Protein AF-S9W5Z4-F1 (afdb_monomer_lite)

Organism: NCBI:txid28005

Radius of gyration: 21.92 Å; chains: 1; bounding box: 58×45×63 Å

Secondary structure (DSSP, 8-state):
--PPBPPGGG--SPP--S-TTT---S--S-PPBTTHHHHHHHHHHHHTT--HHHHHHHHHHHHHHHHSPTT----PPBSS--HHHHHHHHHHHHTT--BSSTTPPP-S-HHHHHHHHHHHHHHHHHHHHHHHHHHHHHHHHHS-------

Foldseek 3Di:
DPPFAFALVPDPDDQPDPDPQPLDDVDDDDQAAPLVLLVVLLVVCVVVVPDPVVNVVSVVLSVQQLPDQVPRRDGDTGDPDDPVRSSNVNSSVVVVRHHRHPPDDDPDDPVVVVVSNVVSVVVVVVVVVVVVVVVVVVVVVVPDDPPPDD

Sequence (150 aa):
MIGKTPHYSRIKEETDSINAITGRSIYYGMRPWRCDDRFQDWMKSFTYLDSPAVQYSLLSRFWQCARSEEGEEPLEDYHRLGRSEVMFYVERSRSGMMRTGMWETYPYNQNDLRRIAEEDGLKMRVWRHQRELEIQSRKEKLMMPCKTVF

Structure (mmCIF, N/CA/C/O backbone):
data_AF-S9W5Z4-F1
#
_entry.id   AF-S9W5Z4-F1
#
loop_
_atom_site.group_PDB
_atom_site.id
_atom_site.type_symbol
_atom_site.label_atom_id
_atom_site.label_alt_id
_atom_site.label_comp_id
_atom_site.label_asym_id
_atom_site.label_entity_id
_atom_site.label_seq_id
_atom_site.pdbx_PDB_ins_code
_atom_site.Cartn_x
_atom_site.Cartn_y
_atom_site.Cartn_z
_atom_site.occupancy
_atom_site.B_iso_or_equiv
_atom_site.auth_seq_id
_atom_site.auth_comp_id
_atom_site.auth_asym_id
_atom_site.auth_atom_id
_atom_site.pdbx_PDB_model_num
ATOM 1 N N . MET A 1 1 ? 9.309 -21.749 5.187 1.00 30.92 1 MET A N 1
ATOM 2 C CA . MET A 1 1 ? 8.889 -21.282 3.850 1.00 30.92 1 MET A CA 1
ATOM 3 C C . MET A 1 1 ? 7.954 -20.108 4.067 1.00 30.92 1 MET A C 1
ATOM 5 O O . MET A 1 1 ? 6.875 -20.318 4.603 1.00 30.92 1 MET A O 1
ATOM 9 N N . ILE A 1 2 ? 8.390 -18.879 3.785 1.00 43.50 2 ILE A N 1
ATOM 10 C CA . ILE A 1 2 ? 7.492 -17.718 3.844 1.00 43.50 2 ILE A CA 1
ATOM 11 C C . ILE A 1 2 ? 6.599 -17.841 2.608 1.00 43.50 2 ILE A C 1
ATOM 13 O O . ILE A 1 2 ? 7.068 -17.638 1.490 1.00 43.50 2 ILE A O 1
ATOM 17 N N . GLY A 1 3 ? 5.365 -18.313 2.795 1.00 55.59 3 GLY A N 1
ATOM 18 C CA . GLY A 1 3 ? 4.370 -18.328 1.726 1.00 55.59 3 GLY A CA 1
ATOM 19 C C . GLY A 1 3 ? 4.176 -16.900 1.230 1.00 55.59 3 GLY A C 1
ATOM 20 O O . GLY A 1 3 ? 4.063 -15.986 2.044 1.00 55.59 3 GLY A O 1
ATOM 21 N N . LYS A 1 4 ? 4.208 -16.698 -0.089 1.00 76.69 4 LYS A N 1
ATOM 22 C CA . LYS A 1 4 ? 3.964 -15.375 -0.668 1.00 76.69 4 LYS A CA 1
ATOM 23 C C . LYS A 1 4 ? 2.544 -14.943 -0.302 1.00 76.69 4 LYS A C 1
ATOM 25 O O . LYS A 1 4 ? 1.608 -15.729 -0.452 1.00 76.69 4 LYS A O 1
ATOM 30 N N . THR A 1 5 ? 2.387 -13.725 0.209 1.00 84.69 5 THR A N 1
ATOM 31 C CA . THR A 1 5 ? 1.068 -13.208 0.593 1.00 84.69 5 THR A CA 1
ATOM 32 C C . THR A 1 5 ? 0.312 -12.799 -0.672 1.00 84.69 5 THR A C 1
ATOM 34 O O . THR A 1 5 ? 0.880 -12.074 -1.491 1.00 84.69 5 THR A O 1
ATOM 37 N N . PRO A 1 6 ? -0.945 -13.229 -0.872 1.00 88.38 6 PRO A N 1
ATOM 38 C CA . PRO A 1 6 ? -1.697 -12.876 -2.070 1.00 88.38 6 PRO A CA 1
ATOM 39 C C . PRO A 1 6 ? -1.945 -11.368 -2.167 1.00 88.38 6 PRO A C 1
ATOM 41 O O . PRO A 1 6 ? -1.992 -10.666 -1.157 1.00 88.38 6 PRO A O 1
ATOM 44 N N . HIS A 1 7 ? -2.143 -10.886 -3.394 1.00 89.50 7 HIS A N 1
ATOM 45 C CA . HIS A 1 7 ? -2.538 -9.502 -3.654 1.00 89.50 7 HIS A CA 1
ATOM 46 C C . HIS A 1 7 ? -3.870 -9.161 -2.971 1.00 89.50 7 HIS A C 1
ATOM 48 O O . HIS A 1 7 ? -4.777 -10.000 -2.967 1.00 89.50 7 HIS A O 1
ATOM 54 N N . TYR A 1 8 ? -4.021 -7.934 -2.449 1.00 85.44 8 TYR A N 1
ATOM 55 C CA . TYR A 1 8 ? -5.207 -7.551 -1.666 1.00 85.44 8 TYR A CA 1
ATOM 56 C C . TYR A 1 8 ? -6.518 -7.766 -2.437 1.00 85.44 8 TYR A C 1
ATOM 58 O O . TYR A 1 8 ? -7.498 -8.234 -1.863 1.00 85.44 8 TYR A O 1
ATOM 66 N N . SER A 1 9 ? -6.534 -7.519 -3.752 1.00 84.31 9 SER A N 1
ATOM 67 C CA . SER A 1 9 ? -7.747 -7.667 -4.573 1.00 84.31 9 SER A CA 1
ATOM 68 C C . SER A 1 9 ? -8.257 -9.111 -4.673 1.00 84.31 9 SER A C 1
ATOM 70 O O . SER A 1 9 ? -9.430 -9.334 -4.962 1.00 84.31 9 SER A O 1
ATOM 72 N N . ARG A 1 10 ? -7.399 -10.109 -4.413 1.00 86.56 10 ARG A N 1
ATOM 73 C CA . ARG A 1 10 ? -7.761 -11.536 -4.453 1.00 86.56 10 ARG A CA 1
ATOM 74 C C . ARG A 1 10 ? -8.244 -12.076 -3.106 1.00 86.56 10 ARG A C 1
ATOM 76 O O . ARG A 1 10 ? -8.756 -13.196 -3.052 1.00 86.56 10 ARG A O 1
ATOM 83 N N . ILE A 1 11 ? -8.105 -11.315 -2.022 1.00 82.81 11 ILE A N 1
ATOM 84 C CA . ILE A 1 11 ? -8.510 -11.753 -0.685 1.00 82.81 11 ILE A CA 1
ATOM 85 C C . ILE A 1 11 ? -10.013 -11.526 -0.507 1.00 82.81 11 ILE A C 1
ATOM 87 O O . ILE A 1 11 ? -10.502 -10.396 -0.480 1.00 82.81 11 ILE A O 1
ATOM 91 N N . LYS A 1 12 ? -10.753 -12.632 -0.362 1.00 74.19 12 LYS A N 1
ATOM 92 C CA . LYS A 1 12 ? -12.205 -12.634 -0.110 1.00 74.19 12 LYS A CA 1
ATOM 93 C C . LYS A 1 12 ? -12.573 -12.523 1.368 1.00 74.19 12 LYS A C 1
ATOM 95 O O . LYS A 1 12 ? -13.718 -12.228 1.676 1.00 74.19 12 LYS A O 1
ATOM 100 N N . GLU A 1 13 ? -11.619 -12.747 2.265 1.00 67.31 13 GLU A N 1
ATOM 101 C CA . GLU A 1 13 ? -11.846 -12.707 3.710 1.00 67.31 13 GLU A CA 1
ATOM 102 C C . GLU A 1 13 ? -12.359 -11.331 4.155 1.00 67.31 13 GLU A C 1
ATOM 104 O O . GLU A 1 13 ? -12.004 -10.296 3.578 1.00 67.31 13 GLU A O 1
ATOM 109 N N . GLU A 1 14 ? -13.230 -11.315 5.159 1.00 55.91 14 GLU A N 1
ATOM 110 C CA . GLU A 1 14 ? -13.567 -10.094 5.883 1.00 55.91 14 GLU A CA 1
ATOM 111 C C . GLU A 1 14 ? -12.398 -9.742 6.800 1.00 55.91 14 GLU A C 1
ATOM 113 O O . GLU A 1 14 ? -11.782 -10.613 7.414 1.00 55.91 14 GLU A O 1
ATOM 118 N N . THR A 1 15 ? -12.024 -8.466 6.826 1.00 54.47 15 THR A N 1
ATOM 119 C CA . THR A 1 15 ? -10.992 -7.992 7.738 1.00 54.47 15 THR A CA 1
ATOM 120 C C . THR A 1 15 ? -11.508 -8.181 9.157 1.00 54.47 15 THR A C 1
ATOM 122 O O . THR A 1 15 ? -12.598 -7.706 9.472 1.00 54.47 15 THR A O 1
ATOM 125 N N . ASP A 1 16 ? -10.748 -8.890 10.005 1.00 45.97 16 ASP A N 1
ATOM 126 C CA . ASP A 1 16 ? -11.030 -8.951 11.440 1.00 45.97 16 ASP A CA 1
ATOM 127 C C . ASP A 1 16 ? -11.145 -7.508 11.914 1.00 45.97 16 ASP A C 1
ATOM 129 O O . ASP A 1 16 ? -10.178 -6.744 11.888 1.00 45.97 16 ASP A O 1
ATOM 133 N N . SER A 1 17 ? -12.376 -7.109 12.205 1.00 45.66 17 SER A N 1
ATOM 134 C CA . SER A 1 17 ? -12.778 -5.718 12.293 1.00 45.66 17 SER A CA 1
ATOM 135 C C . SER A 1 17 ? -11.914 -4.976 13.311 1.00 45.66 17 SER A C 1
ATOM 137 O O . SER A 1 17 ? -12.149 -5.078 14.518 1.00 45.66 17 SER A O 1
ATOM 139 N N . ILE A 1 18 ? -10.952 -4.177 12.850 1.00 44.12 18 ILE A N 1
ATOM 140 C CA . ILE A 1 18 ? -10.356 -3.134 13.677 1.00 44.12 18 ILE A CA 1
ATOM 141 C C . ILE A 1 18 ? -11.084 -1.837 13.339 1.00 44.12 18 ILE A C 1
ATOM 143 O O . ILE A 1 18 ? -10.695 -1.052 12.487 1.00 44.12 18 ILE A O 1
ATOM 147 N N . ASN A 1 19 ? -12.157 -1.653 14.108 1.00 40.03 19 ASN A N 1
ATOM 148 C CA . ASN A 1 19 ? -12.898 -0.421 14.339 1.00 40.03 19 ASN A CA 1
ATOM 149 C C . ASN A 1 19 ? -13.767 0.094 13.176 1.00 40.03 19 ASN A C 1
ATOM 151 O O . ASN A 1 19 ? -13.357 0.931 12.375 1.00 40.03 19 ASN A O 1
ATOM 155 N N . ALA A 1 20 ? -15.050 -0.278 13.213 1.00 39.09 20 ALA A N 1
ATOM 156 C CA . ALA A 1 20 ? -16.121 0.270 12.373 1.00 39.09 20 ALA A CA 1
ATOM 157 C C . ALA A 1 20 ? -16.352 1.794 12.527 1.00 39.09 20 ALA A C 1
ATOM 159 O O . ALA A 1 20 ? -17.300 2.331 11.965 1.00 39.09 20 ALA A O 1
ATOM 160 N N . ILE A 1 21 ? -15.542 2.490 13.333 1.00 39.00 21 ILE A N 1
ATOM 161 C CA . ILE A 1 21 ? -15.871 3.815 13.861 1.00 39.00 21 ILE A CA 1
ATOM 162 C C . ILE A 1 21 ? -14.726 4.835 13.731 1.00 39.00 21 ILE A C 1
ATOM 164 O O . ILE A 1 21 ? -14.861 5.971 14.169 1.00 39.00 21 ILE A O 1
ATOM 168 N N . THR A 1 22 ? -13.595 4.486 13.112 1.00 42.69 22 THR A N 1
ATOM 169 C CA . THR A 1 22 ? -12.617 5.510 12.694 1.00 42.69 22 THR A CA 1
ATOM 170 C C . THR A 1 22 ? -12.203 5.419 11.239 1.00 42.69 22 THR A C 1
ATOM 172 O O . THR A 1 22 ? -11.744 6.433 10.721 1.00 42.69 22 THR A O 1
ATOM 175 N N . GLY A 1 23 ? -12.277 4.252 10.582 1.00 40.94 23 GLY A N 1
ATOM 176 C CA . GLY A 1 23 ? -11.720 4.078 9.233 1.00 40.94 23 GLY A CA 1
ATOM 177 C C . GLY A 1 23 ? -10.286 4.619 9.112 1.00 40.94 23 GLY A C 1
ATOM 178 O O . GLY A 1 23 ? -9.859 5.054 8.046 1.00 40.94 23 GLY A O 1
ATOM 179 N N . ARG A 1 24 ? -9.534 4.698 10.213 1.00 39.44 24 ARG A N 1
ATOM 180 C CA . ARG A 1 24 ? -8.199 5.292 10.282 1.00 39.44 24 ARG A CA 1
ATOM 181 C C . ARG A 1 24 ? -7.256 4.203 10.749 1.00 39.44 24 ARG A C 1
ATOM 183 O O . ARG A 1 24 ? -7.160 3.937 11.944 1.00 39.44 24 ARG A O 1
ATOM 190 N N . SER A 1 25 ? -6.491 3.646 9.812 1.00 34.00 25 SER A N 1
ATOM 191 C CA . SER A 1 25 ? -5.112 3.333 10.151 1.00 34.00 25 SER A CA 1
ATOM 192 C C . SER A 1 25 ? -4.479 4.612 10.684 1.00 34.00 25 SER A C 1
ATOM 194 O O . SER A 1 25 ? -4.771 5.725 10.246 1.00 34.00 25 SER A O 1
ATOM 196 N N . ILE A 1 26 ? -3.603 4.444 11.654 1.00 38.03 26 ILE A N 1
ATOM 197 C CA . ILE A 1 26 ? -2.912 5.501 12.391 1.00 38.03 26 ILE A CA 1
ATOM 198 C C . ILE A 1 26 ? -1.889 6.226 11.467 1.00 38.03 26 ILE A C 1
ATOM 200 O O . ILE A 1 26 ? -1.066 7.020 11.907 1.00 38.03 26 ILE A O 1
ATOM 204 N N . TYR A 1 27 ? -1.967 6.001 10.149 1.00 39.75 27 TYR A N 1
ATOM 205 C CA . TYR A 1 27 ? -1.185 6.658 9.114 1.00 39.75 27 TYR A CA 1
ATOM 206 C C . TYR A 1 27 ? -1.924 7.906 8.614 1.00 39.75 27 TYR A C 1
ATOM 208 O O . TYR A 1 27 ? -2.714 7.875 7.678 1.00 39.75 27 TYR A O 1
ATOM 216 N N . TYR A 1 28 ? -1.689 9.001 9.336 1.00 38.84 28 TYR A N 1
ATOM 217 C CA . TYR A 1 28 ? -1.638 10.389 8.869 1.00 38.84 28 TYR A CA 1
ATOM 218 C C . TYR A 1 28 ? -2.139 10.678 7.437 1.00 38.84 28 TYR A C 1
ATOM 220 O O . TYR A 1 28 ? -1.436 10.423 6.468 1.00 38.84 28 TYR A O 1
ATOM 228 N N . GLY A 1 29 ? -3.293 11.347 7.329 1.00 47.00 29 GLY A N 1
ATOM 229 C CA . GLY A 1 29 ? -3.574 12.420 6.356 1.00 47.00 29 GLY A CA 1
ATOM 230 C C . GLY A 1 29 ? -3.588 12.130 4.845 1.00 47.00 29 GLY A C 1
ATOM 231 O O . GLY A 1 29 ? -4.080 12.977 4.104 1.00 47.00 29 GLY A O 1
ATOM 232 N N . MET A 1 30 ? -3.092 10.989 4.364 1.00 54.69 30 MET A N 1
ATOM 233 C CA . MET A 1 30 ? -2.998 10.674 2.935 1.00 54.69 30 MET A CA 1
ATOM 234 C C . MET A 1 30 ? -3.777 9.398 2.609 1.00 54.69 30 MET A C 1
ATOM 236 O O . MET A 1 30 ? -3.516 8.325 3.149 1.00 54.69 30 MET A O 1
ATOM 240 N N . ARG A 1 31 ? -4.754 9.526 1.704 1.00 66.69 31 ARG A N 1
ATOM 241 C CA . ARG A 1 31 ? -5.509 8.406 1.128 1.00 66.69 31 ARG A CA 1
ATOM 242 C C . ARG A 1 31 ? -4.522 7.504 0.363 1.00 66.69 31 ARG A C 1
ATOM 244 O O . ARG A 1 31 ? -3.811 8.038 -0.491 1.00 66.69 31 ARG A O 1
ATOM 251 N N . PRO A 1 32 ? -4.442 6.186 0.622 1.00 76.75 32 PRO A N 1
ATOM 252 C CA . PRO A 1 32 ? -3.512 5.330 -0.107 1.00 76.75 32 PRO A CA 1
ATOM 253 C C . PRO A 1 32 ? -3.875 5.317 -1.593 1.00 76.75 32 PRO A C 1
ATOM 255 O O . PRO A 1 32 ? -5.053 5.285 -1.953 1.00 76.75 32 PRO A O 1
ATOM 258 N N . TRP A 1 33 ? -2.873 5.394 -2.454 1.00 86.06 33 TRP A N 1
ATOM 259 C CA . TRP A 1 33 ? -3.024 5.198 -3.891 1.00 86.06 33 TRP A CA 1
ATOM 260 C C . TRP A 1 33 ? -3.057 3.702 -4.222 1.00 86.06 33 TRP A C 1
ATOM 262 O O . TRP A 1 33 ? -2.454 2.894 -3.516 1.00 86.06 33 TRP A O 1
ATOM 272 N N . ARG A 1 34 ? -3.771 3.322 -5.288 1.00 87.44 34 ARG A N 1
ATOM 273 C CA . ARG A 1 34 ? -3.963 1.923 -5.725 1.00 87.44 34 ARG A CA 1
ATOM 274 C C . ARG A 1 34 ? -2.674 1.104 -5.885 1.00 87.44 34 ARG A C 1
ATOM 276 O O . ARG A 1 34 ? -2.743 -0.109 -5.753 1.00 87.44 34 ARG A O 1
ATOM 283 N N . CYS A 1 35 ? -1.538 1.768 -6.121 1.00 91.44 35 CYS A N 1
ATOM 284 C CA . CYS A 1 35 ? -0.215 1.155 -6.285 1.00 91.44 35 CYS A CA 1
ATOM 285 C C . CYS A 1 35 ? 0.737 1.378 -5.094 1.00 91.44 35 CYS A C 1
ATOM 287 O O . CYS A 1 35 ? 1.920 1.026 -5.175 1.00 91.44 35 CYS A O 1
ATOM 289 N N . ASP A 1 36 ? 0.262 1.976 -3.993 1.00 90.19 36 ASP A N 1
ATOM 290 C CA . ASP A 1 36 ? 1.083 2.189 -2.794 1.00 90.19 36 ASP A CA 1
ATOM 291 C C . ASP A 1 36 ? 1.523 0.860 -2.171 1.00 90.19 36 ASP A C 1
ATOM 293 O O . ASP A 1 36 ? 2.591 0.790 -1.573 1.00 90.19 36 ASP A O 1
ATOM 297 N N . ASP A 1 37 ? 0.740 -0.205 -2.316 1.00 90.12 37 ASP A N 1
ATOM 298 C CA . ASP A 1 37 ? 1.103 -1.557 -1.885 1.00 90.12 37 ASP A CA 1
ATOM 299 C C . ASP A 1 37 ? 2.364 -2.061 -2.606 1.00 90.12 37 ASP A C 1
ATOM 301 O O . ASP A 1 37 ? 3.273 -2.602 -1.976 1.00 90.12 37 ASP A O 1
ATOM 305 N N . ARG A 1 38 ? 2.476 -1.817 -3.918 1.00 93.00 38 ARG A N 1
ATOM 306 C CA . ARG A 1 38 ? 3.653 -2.182 -4.720 1.00 93.00 38 ARG A CA 1
ATOM 307 C C . ARG A 1 38 ? 4.872 -1.360 -4.331 1.00 93.00 38 ARG A C 1
ATOM 309 O O . ARG A 1 38 ? 5.971 -1.906 -4.239 1.00 93.00 38 ARG A O 1
ATOM 316 N N . PHE A 1 39 ? 4.669 -0.076 -4.047 1.00 92.44 39 PHE A N 1
ATOM 317 C CA . PHE A 1 39 ? 5.717 0.780 -3.503 1.00 92.44 39 PHE A CA 1
ATOM 318 C C . PHE A 1 39 ? 6.208 0.274 -2.139 1.00 92.44 39 PHE A C 1
ATOM 320 O O . PHE A 1 39 ? 7.414 0.151 -1.933 1.00 92.44 39 PHE A O 1
ATOM 327 N N . GLN A 1 40 ? 5.294 -0.071 -1.227 1.00 91.62 40 GLN A N 1
ATOM 328 C CA . GLN A 1 40 ? 5.642 -0.586 0.100 1.00 91.62 40 GLN A CA 1
ATOM 329 C C . GLN A 1 40 ? 6.358 -1.941 0.031 1.00 91.62 40 GLN A C 1
ATOM 331 O O . GLN A 1 40 ? 7.335 -2.148 0.752 1.00 91.62 40 GLN A O 1
ATOM 336 N N . ASP A 1 41 ? 5.931 -2.849 -0.851 1.00 92.69 41 ASP A N 1
ATOM 337 C CA . ASP A 1 41 ? 6.587 -4.150 -1.038 1.00 92.69 41 ASP A CA 1
ATOM 338 C C . ASP A 1 41 ? 8.032 -3.983 -1.545 1.00 92.69 41 ASP A C 1
ATOM 340 O O . ASP A 1 41 ? 8.959 -4.615 -1.029 1.00 92.69 41 ASP A O 1
ATOM 344 N N . TRP A 1 42 ? 8.252 -3.053 -2.484 1.00 94.81 42 TRP A N 1
ATOM 345 C CA . TRP A 1 42 ? 9.592 -2.684 -2.947 1.00 94.81 42 TRP A CA 1
ATOM 346 C C . TRP A 1 42 ? 10.437 -2.022 -1.845 1.00 94.81 42 TRP A C 1
ATOM 348 O O . TRP A 1 42 ? 11.563 -2.454 -1.597 1.00 94.81 42 TRP A O 1
ATOM 358 N N . MET A 1 43 ? 9.896 -1.029 -1.132 1.00 93.50 43 MET A N 1
ATOM 359 C CA . MET A 1 43 ? 10.591 -0.322 -0.045 1.00 93.50 43 MET A CA 1
ATOM 360 C C . MET A 1 43 ? 11.013 -1.258 1.088 1.00 93.50 43 MET A C 1
ATOM 362 O O . MET A 1 43 ? 12.112 -1.137 1.641 1.00 93.50 43 MET A O 1
ATOM 366 N N . LYS A 1 44 ? 10.165 -2.231 1.426 1.00 91.88 44 LYS A N 1
ATOM 367 C CA . LYS A 1 44 ? 10.524 -3.280 2.376 1.00 91.88 44 LYS A CA 1
ATOM 368 C C . LYS A 1 44 ? 11.645 -4.145 1.851 1.00 91.88 44 LYS A C 1
ATOM 370 O O . LYS A 1 44 ? 12.614 -4.348 2.569 1.00 91.88 44 LYS A O 1
ATOM 375 N N . SER A 1 45 ? 11.543 -4.625 0.618 1.00 91.75 45 SER A N 1
ATOM 376 C CA . SER A 1 45 ? 12.601 -5.430 0.011 1.00 91.75 45 SER A CA 1
ATOM 377 C C . SER A 1 45 ? 13.953 -4.704 0.011 1.00 91.75 45 SER A C 1
ATOM 379 O O . SER A 1 45 ? 14.976 -5.298 0.355 1.00 91.75 45 SER A O 1
ATOM 381 N N . PHE A 1 46 ? 13.943 -3.392 -0.246 1.00 90.81 46 PHE A N 1
ATOM 382 C CA . PHE A 1 46 ? 15.118 -2.531 -0.121 1.00 90.81 46 PHE A CA 1
ATOM 383 C C . PHE A 1 46 ? 15.646 -2.464 1.324 1.00 90.81 46 PHE A C 1
ATOM 385 O O . PHE A 1 46 ? 16.835 -2.659 1.557 1.00 90.81 46 PHE A O 1
ATOM 392 N N . THR A 1 47 ? 14.764 -2.264 2.308 1.00 92.12 47 THR A N 1
ATOM 393 C CA . THR A 1 47 ? 15.125 -2.191 3.739 1.00 92.12 47 THR A CA 1
ATOM 394 C C . THR A 1 47 ? 15.665 -3.522 4.276 1.00 92.12 47 THR A C 1
ATOM 396 O O . THR A 1 47 ? 16.568 -3.537 5.108 1.00 92.12 47 THR A O 1
ATOM 399 N N . TYR A 1 48 ? 15.143 -4.648 3.785 1.00 91.56 48 TYR A N 1
ATOM 400 C CA . TYR A 1 48 ? 15.607 -5.997 4.123 1.00 91.56 48 TYR A CA 1
ATOM 401 C C . TYR A 1 48 ? 16.834 -6.444 3.315 1.00 91.56 48 TYR A C 1
ATOM 403 O O . TYR A 1 48 ? 17.279 -7.577 3.495 1.00 91.56 48 TYR A O 1
ATOM 411 N N . LEU A 1 49 ? 17.392 -5.572 2.464 1.00 92.69 49 LEU A N 1
ATOM 412 C CA . LEU A 1 49 ? 18.581 -5.838 1.650 1.00 92.69 49 LEU A CA 1
ATOM 413 C C . LEU A 1 49 ? 18.448 -7.106 0.795 1.00 92.69 49 LEU A C 1
ATOM 415 O O . LEU A 1 49 ? 19.387 -7.892 0.661 1.00 92.69 49 LEU A O 1
ATOM 419 N N . ASP A 1 50 ? 17.269 -7.310 0.205 1.00 92.25 50 ASP A N 1
ATOM 420 C CA . ASP A 1 50 ? 17.065 -8.397 -0.746 1.00 92.25 50 ASP A CA 1
ATOM 421 C C . ASP A 1 50 ? 18.005 -8.287 -1.944 1.00 92.25 50 ASP A C 1
ATOM 423 O O . ASP A 1 50 ? 18.500 -7.209 -2.283 1.00 92.25 50 ASP A O 1
ATOM 427 N N . SER A 1 51 ? 18.214 -9.417 -2.626 1.00 94.75 51 SER A N 1
ATOM 428 C CA . SER A 1 51 ? 19.082 -9.466 -3.802 1.00 94.75 51 SER A CA 1
ATOM 429 C C . SER A 1 51 ? 18.691 -8.409 -4.852 1.00 94.75 51 SER A C 1
ATOM 431 O O . SER A 1 51 ? 17.496 -8.157 -5.048 1.00 94.75 51 SER A O 1
ATOM 433 N N . PRO A 1 52 ? 19.659 -7.847 -5.601 1.00 93.81 52 PRO A N 1
ATOM 434 C CA . PRO A 1 52 ? 19.373 -6.850 -6.631 1.00 93.81 52 PRO A CA 1
ATOM 435 C C . PRO A 1 52 ? 18.311 -7.310 -7.636 1.00 93.81 52 PRO A C 1
ATOM 437 O O . PRO A 1 52 ? 17.444 -6.530 -8.013 1.00 93.81 52 PRO A O 1
ATOM 440 N N . ALA A 1 53 ? 18.319 -8.591 -8.017 1.00 95.06 53 ALA A N 1
ATOM 441 C CA . ALA A 1 53 ? 17.327 -9.163 -8.929 1.00 95.06 53 ALA A CA 1
ATOM 442 C C . ALA A 1 53 ? 15.885 -9.032 -8.400 1.00 95.06 53 ALA A C 1
ATOM 444 O O . ALA A 1 53 ? 14.976 -8.679 -9.152 1.00 95.06 53 ALA A O 1
ATOM 445 N N . VAL A 1 54 ? 15.679 -9.266 -7.100 1.00 93.44 54 VAL A N 1
ATOM 446 C CA . VAL A 1 54 ? 14.372 -9.100 -6.446 1.00 93.44 54 VAL A CA 1
ATOM 447 C C . VAL A 1 54 ? 13.982 -7.625 -6.402 1.00 93.44 54 VAL A C 1
ATOM 449 O O . VAL A 1 54 ? 12.861 -7.288 -6.778 1.00 93.44 54 VAL A O 1
ATOM 452 N N . GLN A 1 55 ? 14.908 -6.738 -6.030 1.00 92.94 55 GLN A N 1
ATOM 453 C CA . GLN A 1 55 ? 14.636 -5.299 -5.990 1.00 92.94 55 GLN A CA 1
ATOM 454 C C . GLN A 1 55 ? 14.225 -4.755 -7.366 1.00 92.94 55 GLN A C 1
ATOM 456 O O . GLN A 1 55 ? 13.221 -4.051 -7.461 1.00 92.94 55 GLN A O 1
ATOM 461 N N . TYR A 1 56 ? 14.939 -5.128 -8.435 1.00 94.81 56 TYR A N 1
ATOM 462 C CA . TYR A 1 56 ? 14.590 -4.745 -9.807 1.00 94.81 56 TYR A CA 1
ATOM 463 C C . TYR A 1 56 ? 13.229 -5.298 -10.235 1.00 94.81 56 TYR A C 1
ATOM 465 O O . TYR A 1 56 ? 12.448 -4.575 -10.851 1.00 94.81 56 TYR A O 1
ATOM 473 N N . SER A 1 57 ? 12.918 -6.550 -9.884 1.00 95.19 57 SER A N 1
ATOM 474 C CA . SER A 1 57 ? 11.616 -7.152 -10.191 1.00 95.19 57 SER A CA 1
ATOM 475 C C . SER A 1 57 ? 10.456 -6.465 -9.466 1.00 95.19 57 SER A C 1
ATOM 477 O O . SER A 1 57 ? 9.355 -6.405 -10.009 1.00 95.19 57 SER A O 1
ATOM 479 N N . LEU A 1 58 ? 10.655 -5.991 -8.237 1.00 95.44 58 LEU A N 1
ATOM 480 C CA . LEU A 1 58 ? 9.611 -5.290 -7.486 1.00 95.44 58 LEU A CA 1
ATOM 481 C C . LEU A 1 58 ? 9.458 -3.845 -7.959 1.00 95.44 58 LEU A C 1
ATOM 483 O O . LEU A 1 58 ? 8.336 -3.367 -8.117 1.00 95.44 58 LEU A O 1
ATOM 487 N N . LEU A 1 59 ? 10.572 -3.179 -8.266 1.00 95.12 59 LEU A N 1
ATOM 488 C CA . LEU A 1 59 ? 10.558 -1.838 -8.838 1.00 95.12 59 LEU A CA 1
ATOM 489 C C . LEU A 1 59 ? 9.868 -1.818 -10.207 1.00 95.12 59 LEU A C 1
ATOM 491 O O . LEU A 1 59 ? 9.073 -0.920 -10.475 1.00 95.12 59 LEU A O 1
ATOM 495 N N . SER A 1 60 ? 10.121 -2.816 -11.062 1.00 95.75 60 SER A N 1
ATOM 496 C CA . SER A 1 60 ? 9.459 -2.915 -12.366 1.00 95.75 60 SER A CA 1
ATOM 497 C C . SER A 1 60 ? 7.949 -3.112 -12.226 1.00 95.75 60 SER A C 1
ATOM 499 O O . SER A 1 60 ? 7.192 -2.438 -12.920 1.00 95.75 60 SER A O 1
ATOM 501 N N . ARG A 1 61 ? 7.496 -3.945 -11.281 1.00 94.44 61 ARG A N 1
ATOM 502 C CA . ARG A 1 61 ? 6.068 -4.114 -10.963 1.00 94.44 61 ARG A CA 1
ATOM 503 C C . ARG A 1 61 ? 5.428 -2.838 -10.441 1.00 94.44 61 ARG A C 1
ATOM 505 O O . ARG A 1 61 ? 4.337 -2.484 -10.876 1.00 94.44 61 ARG A O 1
ATOM 512 N N . PHE A 1 62 ? 6.099 -2.123 -9.541 1.00 94.75 62 PHE A N 1
ATOM 513 C CA . PHE A 1 62 ? 5.626 -0.815 -9.092 1.00 94.75 62 PHE A CA 1
ATOM 514 C C . PHE A 1 62 ? 5.462 0.145 -10.279 1.00 94.75 62 PHE A C 1
ATOM 516 O O . PHE A 1 62 ? 4.430 0.797 -10.423 1.00 94.75 62 PHE A O 1
ATOM 523 N N . TRP A 1 63 ? 6.444 0.172 -11.178 1.00 94.25 63 TRP A N 1
ATOM 524 C CA . TRP A 1 63 ? 6.437 1.032 -12.359 1.00 94.25 63 TRP A CA 1
ATOM 525 C C . TRP A 1 63 ? 5.359 0.656 -13.389 1.00 94.25 63 TRP A C 1
ATOM 527 O O . TRP A 1 63 ? 4.801 1.544 -14.037 1.00 94.25 63 TRP A O 1
ATOM 537 N N .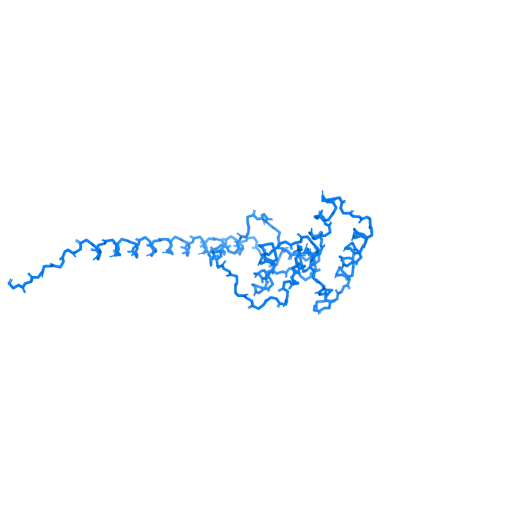 GLN A 1 64 ? 5.057 -0.640 -13.522 1.00 94.62 64 GLN A N 1
ATOM 538 C CA . GLN A 1 64 ? 3.933 -1.157 -14.308 1.00 94.62 64 GLN A CA 1
ATOM 539 C C . GLN A 1 64 ? 2.600 -0.738 -13.689 1.00 94.62 64 GLN A C 1
ATOM 541 O O . GLN A 1 64 ? 1.769 -0.165 -14.385 1.00 94.62 64 GLN A O 1
ATOM 546 N N . CYS A 1 65 ? 2.429 -0.920 -12.375 1.00 93.50 65 CYS A N 1
ATOM 547 C CA . CYS A 1 65 ? 1.228 -0.477 -11.669 1.00 93.50 65 CYS A CA 1
ATOM 548 C C . CYS A 1 65 ? 0.999 1.025 -11.871 1.00 93.50 65 CYS A C 1
ATOM 550 O O . CYS A 1 65 ? -0.083 1.442 -12.274 1.00 93.50 65 CYS A O 1
ATOM 552 N N . ALA A 1 66 ? 2.047 1.836 -11.719 1.00 91.38 66 ALA A N 1
ATOM 553 C CA . ALA A 1 66 ? 1.968 3.282 -11.886 1.00 91.38 66 ALA A CA 1
ATOM 554 C C . ALA A 1 66 ? 1.448 3.748 -13.257 1.00 91.38 66 ALA A C 1
ATOM 556 O O . ALA A 1 66 ? 0.909 4.849 -13.356 1.00 91.38 66 ALA A O 1
ATOM 557 N N . ARG A 1 67 ? 1.631 2.931 -14.303 1.00 91.94 67 ARG A N 1
ATOM 558 C CA . ARG A 1 67 ? 1.191 3.206 -15.681 1.00 91.94 67 ARG A CA 1
ATOM 559 C C . ARG A 1 67 ? -0.059 2.453 -16.110 1.00 91.94 67 ARG A C 1
ATOM 561 O O . ARG A 1 67 ? -0.607 2.799 -17.147 1.00 91.94 67 ARG A O 1
ATOM 568 N N . SER A 1 68 ? -0.461 1.432 -15.363 1.00 90.38 68 SER A N 1
ATOM 569 C CA . SER A 1 68 ? -1.682 0.674 -15.644 1.00 90.38 68 SER A CA 1
ATOM 570 C C . SER A 1 68 ? -2.917 1.560 -15.523 1.00 90.38 68 SER A C 1
ATOM 572 O O . SER A 1 68 ? -2.893 2.548 -14.785 1.00 90.38 68 SER A O 1
ATOM 574 N N . GLU A 1 69 ? -3.996 1.208 -16.209 1.00 88.81 69 GLU A N 1
ATOM 575 C CA . GLU A 1 69 ? -5.312 1.766 -15.908 1.00 88.81 69 GLU A CA 1
ATOM 576 C C . GLU A 1 69 ? -5.885 1.129 -14.630 1.00 88.81 69 GLU A C 1
ATOM 578 O O . GLU A 1 69 ? -5.339 0.161 -14.092 1.00 88.81 69 GLU A O 1
ATOM 583 N N . GLU A 1 70 ? -6.957 1.713 -14.093 1.00 85.81 70 GLU A N 1
ATOM 584 C CA . GLU A 1 70 ? -7.665 1.127 -12.953 1.00 85.81 70 GLU A CA 1
ATOM 585 C C . GLU A 1 70 ? -8.227 -0.249 -13.340 1.00 85.81 70 GLU A C 1
ATOM 587 O O . GLU A 1 70 ? -8.948 -0.375 -14.328 1.00 85.81 70 GLU A O 1
ATOM 592 N N . GLY A 1 71 ? -7.895 -1.282 -12.564 1.00 85.06 71 GLY A N 1
ATOM 593 C CA . GLY A 1 71 ? -8.297 -2.665 -12.835 1.00 85.06 71 GLY A CA 1
ATOM 594 C C . GLY A 1 71 ? -7.305 -3.464 -13.685 1.00 85.06 71 GLY A C 1
ATOM 595 O O . GLY A 1 71 ? -7.453 -4.683 -13.793 1.00 85.06 71 GLY A O 1
ATOM 596 N N . GLU A 1 72 ? -6.276 -2.819 -14.241 1.00 89.94 72 GLU A N 1
ATOM 597 C CA . GLU A 1 72 ? -5.181 -3.472 -14.972 1.00 89.94 72 GLU A CA 1
ATOM 598 C C . GLU A 1 72 ? -3.894 -3.573 -14.136 1.00 89.94 72 GLU A C 1
ATOM 600 O O . GLU A 1 72 ? -2.791 -3.736 -14.668 1.00 89.94 72 GLU A O 1
ATOM 605 N N . GLU A 1 73 ? -4.000 -3.454 -12.810 1.00 90.38 73 GLU A N 1
ATOM 606 C CA . GLU A 1 73 ? -2.833 -3.522 -11.940 1.00 90.38 73 GLU A CA 1
ATOM 607 C C . GLU A 1 73 ? -2.157 -4.901 -12.007 1.00 90.38 73 GLU A C 1
ATOM 609 O O . GLU A 1 73 ? -2.835 -5.931 -12.077 1.00 90.38 73 GLU A O 1
ATOM 614 N N . PRO A 1 74 ? -0.816 -4.965 -11.894 1.00 91.19 74 PRO A N 1
ATOM 615 C CA . PRO A 1 74 ? -0.130 -6.229 -11.668 1.00 91.19 74 PRO A CA 1
ATOM 616 C C . PRO A 1 74 ? -0.716 -6.890 -10.419 1.00 91.19 74 PRO A C 1
ATOM 618 O O . PRO A 1 74 ? -0.802 -6.260 -9.363 1.00 91.19 74 PRO A O 1
ATOM 621 N N . LEU A 1 75 ? -1.134 -8.153 -10.530 1.00 90.75 75 LEU A N 1
ATOM 622 C CA . LEU A 1 75 ? -1.834 -8.883 -9.467 1.00 90.75 75 LEU A CA 1
ATOM 623 C C . LEU A 1 75 ? -0.950 -9.911 -8.762 1.00 90.75 75 LEU A C 1
ATOM 625 O O . LEU A 1 75 ? -1.470 -10.708 -7.985 1.00 90.75 75 LEU A O 1
ATOM 629 N N . GLU A 1 76 ? 0.363 -9.935 -8.989 1.00 93.00 76 GLU A N 1
ATOM 630 C CA . GLU A 1 76 ? 1.241 -10.942 -8.385 1.00 93.00 76 GLU A CA 1
ATOM 631 C C . GLU A 1 76 ? 1.289 -10.852 -6.858 1.00 93.00 76 GLU A C 1
ATOM 633 O O . GLU A 1 76 ? 1.098 -9.787 -6.267 1.00 93.00 76 GLU A O 1
ATOM 6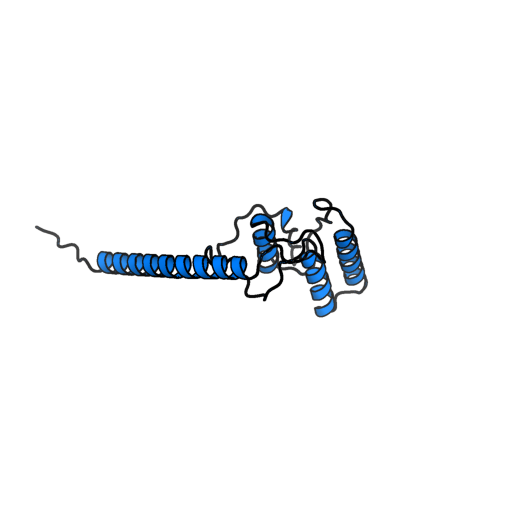38 N N . ASP A 1 77 ? 1.559 -11.986 -6.215 1.00 92.75 77 ASP A N 1
ATOM 639 C CA . ASP A 1 77 ? 1.727 -12.057 -4.763 1.00 92.75 77 ASP A CA 1
ATOM 640 C C . ASP A 1 77 ? 2.885 -11.166 -4.289 1.00 92.75 77 ASP A C 1
ATOM 642 O O . ASP A 1 77 ? 3.887 -10.977 -4.993 1.00 92.75 77 ASP A O 1
ATOM 646 N N . TYR A 1 78 ? 2.757 -10.661 -3.066 1.00 92.44 78 TYR A N 1
ATOM 647 C CA . TYR A 1 78 ? 3.769 -9.837 -2.426 1.00 92.44 78 TYR A CA 1
ATOM 648 C C . TYR A 1 78 ? 4.985 -10.648 -2.004 1.00 92.44 78 TYR A C 1
ATOM 650 O O . TYR A 1 78 ? 4.886 -11.815 -1.603 1.00 92.44 78 TYR A O 1
ATOM 658 N N . HIS A 1 79 ? 6.145 -10.000 -2.069 1.00 92.19 79 HIS A N 1
ATOM 659 C CA . HIS A 1 79 ? 7.397 -10.594 -1.630 1.00 92.19 79 HIS A CA 1
ATOM 660 C C . HIS A 1 79 ? 7.608 -10.454 -0.118 1.00 92.19 79 HIS A C 1
ATOM 662 O O . HIS A 1 79 ? 8.032 -11.412 0.531 1.00 92.19 79 HIS A O 1
ATOM 668 N N . ARG A 1 80 ? 7.315 -9.272 0.441 1.00 89.06 80 ARG A N 1
ATOM 669 C CA . ARG A 1 80 ? 7.614 -8.892 1.830 1.00 89.06 80 ARG A CA 1
ATOM 670 C C . ARG A 1 80 ? 6.411 -8.365 2.607 1.00 89.06 80 ARG A C 1
ATOM 672 O O . ARG A 1 80 ? 6.496 -8.334 3.836 1.00 89.06 80 ARG A O 1
ATOM 679 N N . LEU A 1 81 ? 5.318 -7.962 1.955 1.00 88.69 81 LEU A N 1
ATOM 680 C CA . LEU A 1 81 ? 4.109 -7.568 2.685 1.00 88.69 81 LEU A CA 1
ATOM 681 C C . LEU A 1 81 ? 3.483 -8.763 3.410 1.00 88.69 81 LEU A C 1
ATOM 683 O O . LEU A 1 81 ? 3.163 -9.797 2.815 1.00 88.69 81 LEU A O 1
ATOM 687 N N . GLY A 1 82 ? 3.316 -8.606 4.721 1.00 83.56 82 GLY A N 1
ATOM 688 C CA . GLY A 1 82 ? 2.670 -9.589 5.580 1.00 83.56 82 GLY A CA 1
ATOM 689 C C . GLY A 1 82 ? 1.148 -9.460 5.556 1.00 83.56 82 GLY A C 1
ATOM 690 O O . GLY A 1 82 ? 0.597 -8.442 5.144 1.00 83.56 82 GLY A O 1
ATOM 691 N N . ARG A 1 83 ? 0.450 -10.483 6.063 1.00 80.75 83 ARG A N 1
ATOM 692 C CA . ARG A 1 83 ? -1.022 -10.530 6.091 1.00 80.75 83 ARG A CA 1
ATOM 693 C C . ARG A 1 83 ? -1.652 -9.278 6.707 1.00 80.75 83 ARG A C 1
ATOM 695 O O . ARG A 1 83 ? -2.538 -8.707 6.092 1.00 80.75 83 ARG A O 1
ATOM 702 N N . SER A 1 84 ? -1.185 -8.816 7.868 1.00 75.81 84 SER A N 1
ATOM 703 C CA . SER A 1 84 ? -1.728 -7.617 8.533 1.00 75.81 84 SER A CA 1
ATOM 704 C C . SER A 1 84 ? -1.666 -6.358 7.660 1.00 75.81 84 SER A C 1
ATOM 706 O O . SER A 1 84 ? -2.578 -5.538 7.685 1.00 75.81 84 SER A O 1
ATOM 708 N N . GLU A 1 85 ? -0.614 -6.222 6.861 1.00 81.31 85 GLU A N 1
ATOM 709 C CA . GLU A 1 85 ? -0.390 -5.076 5.979 1.00 81.31 85 GLU A CA 1
ATOM 710 C C . GLU A 1 85 ? -1.218 -5.182 4.709 1.00 81.31 85 GLU A C 1
ATOM 712 O O . GLU A 1 85 ? -1.771 -4.197 4.238 1.00 81.31 85 GLU A O 1
ATOM 717 N N . VAL A 1 86 ? -1.365 -6.392 4.175 1.00 84.56 86 VAL A N 1
ATOM 718 C CA . VAL A 1 86 ? -2.251 -6.622 3.037 1.00 84.56 86 VAL A CA 1
ATOM 719 C C . VAL A 1 86 ? -3.704 -6.360 3.426 1.00 84.56 86 VAL A C 1
ATOM 721 O O . VAL A 1 86 ? -4.432 -5.732 2.661 1.00 84.56 86 VAL A O 1
ATOM 724 N N . MET A 1 87 ? -4.119 -6.750 4.635 1.00 80.62 87 MET A N 1
ATOM 725 C CA . MET A 1 87 ? -5.472 -6.484 5.130 1.00 80.62 87 MET A CA 1
ATOM 726 C C . MET A 1 87 ? -5.782 -4.985 5.238 1.00 80.62 87 MET A C 1
ATOM 728 O O . MET A 1 87 ? -6.927 -4.599 5.014 1.00 80.62 87 MET A O 1
ATOM 732 N N . PHE A 1 88 ? -4.776 -4.131 5.467 1.00 78.12 88 PHE A N 1
ATOM 733 C CA . PHE A 1 88 ? -4.947 -2.680 5.360 1.00 78.12 88 PHE A CA 1
ATOM 734 C C . PHE A 1 88 ? -5.378 -2.263 3.944 1.00 78.12 88 PHE A C 1
ATOM 736 O O . PHE A 1 88 ? -6.320 -1.490 3.794 1.00 78.12 88 PHE A O 1
ATOM 743 N N . TYR A 1 89 ? -4.753 -2.798 2.894 1.00 82.19 89 TYR A N 1
ATOM 744 C CA . TYR A 1 89 ? -5.136 -2.483 1.513 1.00 82.19 89 TYR A CA 1
ATOM 745 C C . TYR A 1 89 ? -6.486 -3.091 1.108 1.00 82.19 89 TYR A C 1
ATOM 747 O O . TYR A 1 89 ? -7.260 -2.432 0.413 1.00 82.19 89 TYR A O 1
ATOM 755 N N . VAL A 1 90 ? -6.818 -4.294 1.599 1.00 82.31 90 VAL A N 1
ATOM 756 C CA . VAL A 1 90 ? -8.148 -4.912 1.408 1.00 82.31 90 VAL A CA 1
ATOM 757 C C . VAL A 1 90 ? -9.246 -3.987 1.930 1.00 82.31 90 VAL A C 1
ATOM 759 O O . VAL A 1 90 ? -10.215 -3.707 1.223 1.00 82.31 90 VAL A O 1
ATOM 762 N N . GLU A 1 91 ? -9.081 -3.484 3.154 1.00 75.12 91 GLU A N 1
ATOM 763 C CA . GLU A 1 91 ? -10.045 -2.587 3.791 1.00 75.12 91 GLU A CA 1
ATOM 764 C C . GLU A 1 91 ? -10.246 -1.308 2.969 1.00 75.12 91 GLU A C 1
ATOM 766 O O . GLU A 1 91 ? -11.375 -0.907 2.688 1.00 75.12 91 GLU A O 1
ATOM 771 N N . ARG A 1 92 ? -9.143 -0.692 2.532 1.00 75.31 92 ARG A N 1
ATOM 772 C CA . ARG A 1 92 ? -9.154 0.585 1.804 1.00 75.31 92 ARG A CA 1
ATOM 773 C C . ARG A 1 92 ? -9.765 0.478 0.420 1.00 75.31 92 ARG A C 1
ATOM 775 O O . ARG A 1 92 ? -10.487 1.388 0.007 1.00 75.31 92 ARG A O 1
ATOM 782 N N . SER A 1 93 ? -9.474 -0.617 -0.276 1.00 78.44 93 SER A N 1
ATOM 783 C CA . SER A 1 93 ? -10.058 -0.919 -1.578 1.00 78.44 93 SER A CA 1
ATOM 784 C C . SER A 1 93 ? -11.578 -1.057 -1.454 1.00 78.44 93 SER A C 1
ATOM 786 O O . SER A 1 93 ? -12.319 -0.363 -2.148 1.00 78.44 93 SER A O 1
ATOM 788 N N . ARG A 1 94 ? -12.059 -1.848 -0.484 1.00 73.75 94 ARG A N 1
ATOM 789 C CA . ARG A 1 94 ? -13.500 -2.070 -0.267 1.00 73.75 94 ARG A CA 1
ATOM 790 C C . ARG A 1 94 ? -14.242 -0.839 0.231 1.00 73.75 94 ARG A C 1
ATOM 792 O O . ARG A 1 94 ? -15.405 -0.652 -0.106 1.00 73.75 94 ARG A O 1
ATOM 799 N N . SER A 1 95 ? -13.587 0.010 1.017 1.00 67.56 95 SER A N 1
ATOM 800 C CA . SER A 1 95 ? -14.201 1.240 1.512 1.00 67.56 95 SER A CA 1
ATOM 801 C C . SER A 1 95 ? -14.316 2.333 0.441 1.00 67.56 95 SER A C 1
ATOM 803 O O . SER A 1 95 ? -14.749 3.438 0.761 1.00 67.56 95 SER A O 1
ATOM 805 N N . GLY A 1 96 ? -13.825 2.101 -0.785 1.00 70.00 96 GLY A N 1
ATOM 806 C CA . GLY A 1 96 ? -13.735 3.127 -1.826 1.00 70.00 96 GLY A CA 1
ATOM 807 C C . GLY A 1 96 ? -12.782 4.268 -1.458 1.00 70.00 96 GLY A C 1
ATOM 808 O O . GLY A 1 96 ? -12.810 5.335 -2.065 1.00 70.00 96 GLY A O 1
ATOM 809 N N . MET A 1 97 ? -11.911 4.075 -0.461 1.00 69.25 97 MET A N 1
ATOM 810 C CA . MET A 1 97 ? -10.973 5.095 0.010 1.00 69.25 97 MET A CA 1
ATOM 811 C 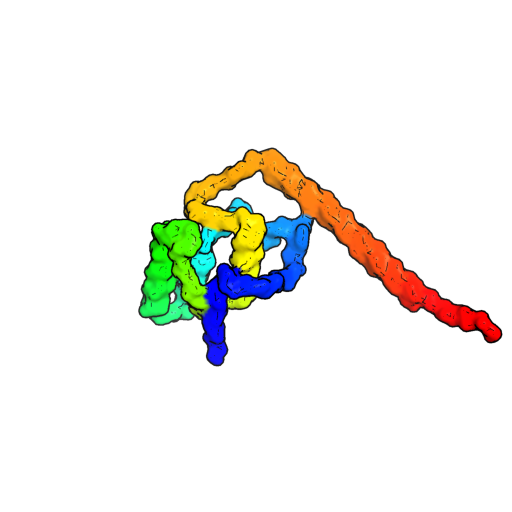C . MET A 1 97 ? -9.576 4.898 -0.591 1.00 69.25 97 MET A C 1
ATOM 813 O O . MET A 1 97 ? -8.609 5.331 0.019 1.00 69.25 97 MET A O 1
ATOM 817 N N . MET A 1 98 ? -9.435 4.328 -1.790 1.00 76.25 98 MET A N 1
ATOM 818 C CA . MET A 1 98 ? -8.156 4.325 -2.523 1.00 76.25 98 MET A CA 1
ATOM 819 C C . MET A 1 98 ? -8.146 5.351 -3.648 1.00 76.25 98 MET A C 1
ATOM 821 O O . MET A 1 98 ? -9.093 5.420 -4.422 1.00 76.25 98 MET A O 1
ATOM 825 N N . ARG A 1 99 ? -7.079 6.149 -3.740 1.00 79.25 99 ARG A N 1
ATOM 826 C CA . ARG A 1 99 ? -6.884 7.051 -4.882 1.00 79.25 99 ARG A CA 1
ATOM 827 C C . ARG A 1 99 ? -6.620 6.240 -6.141 1.00 79.25 99 ARG A C 1
ATOM 829 O O . ARG A 1 99 ? -5.856 5.272 -6.095 1.00 79.25 99 ARG A O 1
ATOM 836 N N . THR A 1 100 ? -7.179 6.686 -7.256 1.00 81.56 100 THR A N 1
ATOM 837 C CA . THR A 1 100 ? -6.931 6.107 -8.581 1.00 81.56 100 THR A CA 1
ATOM 838 C C . THR A 1 100 ? -5.651 6.694 -9.182 1.00 81.56 100 THR A C 1
ATOM 840 O O . THR A 1 100 ? -4.808 5.970 -9.721 1.00 81.56 100 THR A O 1
ATOM 843 N N . GLY A 1 101 ? -5.430 7.998 -8.987 1.00 77.44 101 GLY A N 1
ATOM 844 C CA . GLY A 1 101 ? -4.232 8.717 -9.419 1.00 77.44 101 GLY A CA 1
ATOM 845 C C . GLY A 1 101 ? -3.252 9.017 -8.282 1.00 77.44 101 GLY A C 1
ATOM 846 O O . GLY A 1 101 ? -3.650 9.386 -7.178 1.00 77.44 101 GLY A O 1
ATOM 847 N N . MET A 1 102 ? -1.946 8.955 -8.570 1.00 71.62 102 MET A N 1
ATOM 848 C CA . MET A 1 102 ? -0.896 9.312 -7.599 1.00 71.62 102 MET A CA 1
ATOM 849 C C . MET A 1 102 ? -1.023 10.768 -7.113 1.00 71.62 102 MET A C 1
ATOM 851 O O . MET A 1 102 ? -0.753 11.070 -5.949 1.00 71.62 102 MET A O 1
ATOM 855 N N . TRP A 1 103 ? -1.491 11.652 -7.998 1.00 70.81 103 TRP A N 1
ATOM 856 C CA . TRP A 1 103 ? -1.684 13.084 -7.754 1.00 70.81 103 TRP A CA 1
ATOM 857 C C . TRP A 1 103 ? -3.148 13.484 -7.565 1.00 70.81 103 TRP A C 1
ATOM 859 O O . TRP A 1 103 ? -3.462 14.670 -7.599 1.00 70.81 103 TRP A O 1
ATOM 869 N N . GLU A 1 104 ? -4.049 12.516 -7.377 1.00 67.81 104 GLU A N 1
ATOM 870 C CA . GLU A 1 104 ? -5.452 12.822 -7.111 1.00 67.81 104 GLU A CA 1
ATOM 871 C C . GLU A 1 104 ? -5.546 13.621 -5.804 1.00 67.81 104 GLU A C 1
ATOM 873 O O . GLU A 1 104 ? -5.117 13.165 -4.733 1.00 67.81 104 GLU A O 1
ATOM 878 N N . THR A 1 105 ? -6.037 14.854 -5.916 1.00 59.69 105 THR A N 1
ATOM 879 C CA . THR A 1 105 ? -6.252 15.758 -4.791 1.00 59.69 105 THR A CA 1
ATOM 880 C C . TH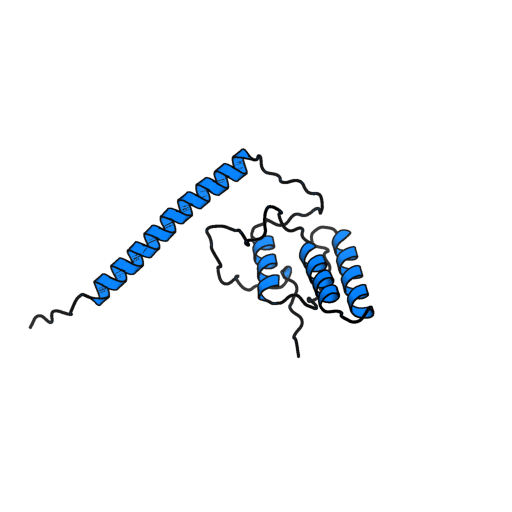R A 1 105 ? -7.432 15.282 -3.953 1.00 59.69 105 THR A C 1
ATOM 882 O O . THR A 1 105 ? -8.342 14.613 -4.435 1.00 59.69 105 THR A O 1
ATOM 885 N N . TYR A 1 106 ? -7.406 15.603 -2.659 1.00 57.25 106 TYR A N 1
ATOM 886 C CA . TYR A 1 106 ? -8.476 15.231 -1.736 1.00 57.25 106 TYR A CA 1
ATOM 887 C C . TYR A 1 106 ? -9.818 15.809 -2.231 1.00 57.25 106 TYR A C 1
ATOM 889 O O . TYR A 1 106 ? -9.924 17.030 -2.337 1.00 57.25 106 TYR A O 1
ATOM 897 N N . PRO A 1 107 ? -10.856 14.990 -2.494 1.00 51.88 107 PRO A N 1
ATOM 898 C CA . PRO A 1 107 ? -12.125 15.486 -3.034 1.00 51.88 107 PRO A CA 1
ATOM 899 C C . PRO A 1 107 ? -13.015 16.169 -1.984 1.00 51.88 107 PRO A C 1
ATOM 901 O O . PRO A 1 107 ? -14.142 16.545 -2.288 1.00 51.88 107 PRO A O 1
ATOM 904 N N . TYR A 1 108 ? -12.544 16.333 -0.745 1.00 51.72 108 TYR A N 1
ATOM 905 C CA . TYR A 1 108 ? -13.355 16.890 0.330 1.00 51.72 108 TYR A CA 1
ATOM 906 C C . TYR A 1 108 ? -12.973 18.332 0.647 1.00 51.72 108 TYR A C 1
ATOM 908 O O . TYR A 1 108 ? -11.813 18.647 0.921 1.00 51.72 108 TYR A O 1
ATOM 916 N N . ASN A 1 109 ? -13.992 19.188 0.713 1.00 56.75 109 ASN A N 1
ATOM 917 C CA . ASN A 1 109 ? -13.908 20.460 1.413 1.00 56.75 109 ASN A CA 1
ATOM 918 C C . ASN A 1 109 ? -13.464 20.183 2.864 1.00 56.75 109 ASN A C 1
ATOM 920 O O . ASN A 1 109 ? -13.970 19.261 3.506 1.00 56.75 109 ASN A O 1
ATOM 924 N N . GLN A 1 110 ? -12.517 20.958 3.402 1.00 53.31 110 GLN A N 1
ATOM 925 C CA . GLN A 1 110 ? -12.018 20.769 4.773 1.00 53.31 110 GLN A CA 1
ATOM 926 C C . GLN A 1 110 ? -13.149 20.766 5.818 1.00 53.31 110 GLN A C 1
ATOM 928 O O . GLN A 1 110 ? -13.058 20.069 6.830 1.00 53.31 110 GLN A O 1
ATOM 933 N N . ASN A 1 111 ? -14.244 21.478 5.539 1.00 57.84 111 ASN A N 1
ATOM 934 C CA . ASN A 1 111 ? -15.445 21.484 6.372 1.00 57.84 111 ASN A CA 1
ATOM 935 C C . ASN A 1 111 ? -16.184 20.136 6.368 1.00 57.84 111 ASN A C 1
ATOM 937 O O . ASN A 1 111 ? -16.660 19.706 7.416 1.00 57.84 111 ASN A O 1
ATOM 941 N N . ASP A 1 112 ? -16.231 19.435 5.233 1.00 55.81 112 ASP A N 1
ATOM 942 C CA . ASP A 1 112 ? -16.857 18.113 5.139 1.00 55.81 112 ASP A CA 1
ATOM 943 C C . ASP A 1 112 ? -16.023 17.049 5.856 1.00 55.81 112 ASP A C 1
ATOM 945 O O . ASP A 1 112 ? -16.580 16.215 6.565 1.00 55.81 112 ASP A O 1
ATOM 949 N N . LEU A 1 113 ? -14.687 17.116 5.759 1.00 55.78 113 LEU A N 1
ATOM 950 C CA . LEU A 1 113 ? -13.797 16.230 6.526 1.00 55.78 113 LEU A CA 1
ATOM 951 C C . LEU A 1 113 ? -13.972 16.412 8.028 1.00 55.78 113 LEU A C 1
ATOM 953 O O . LEU A 1 113 ? -13.967 15.437 8.781 1.00 55.78 113 LEU A O 1
ATOM 957 N N . ARG A 1 114 ? -14.122 17.664 8.464 1.00 58.53 114 ARG A N 1
ATOM 958 C CA . ARG A 1 114 ? -14.365 17.988 9.864 1.00 58.53 114 ARG A CA 1
ATOM 959 C C . ARG A 1 114 ? -15.740 17.497 10.315 1.00 58.53 114 ARG A C 1
ATOM 961 O O . ARG A 1 114 ? -15.807 16.856 11.356 1.00 58.53 114 ARG A O 1
ATOM 968 N N . ARG A 1 115 ? -16.793 17.698 9.515 1.00 61.88 115 ARG A N 1
ATOM 969 C CA . ARG A 1 115 ? -18.137 17.172 9.802 1.00 61.88 115 ARG A CA 1
ATOM 970 C C . ARG A 1 115 ? -18.131 15.649 9.921 1.00 61.88 115 ARG A C 1
ATOM 972 O O . ARG A 1 115 ? -18.620 15.131 10.914 1.00 61.88 115 ARG A O 1
ATOM 979 N N . ILE A 1 116 ? -17.532 14.940 8.963 1.00 58.16 116 ILE A N 1
ATOM 980 C CA . ILE A 1 116 ? -17.444 13.470 8.988 1.00 58.16 116 ILE A CA 1
ATOM 981 C C . ILE A 1 116 ? -16.669 13.008 10.230 1.00 58.16 116 ILE A C 1
ATOM 983 O O . ILE A 1 116 ? -17.116 12.114 10.940 1.00 58.16 116 ILE A O 1
ATOM 987 N N . ALA A 1 117 ? -15.552 13.664 10.560 1.00 56.56 117 ALA A N 1
ATOM 988 C CA . ALA A 1 117 ? -14.786 13.344 11.764 1.00 56.56 117 ALA A CA 1
ATOM 989 C C . ALA A 1 117 ? -15.560 13.620 13.070 1.00 56.56 117 ALA A C 1
ATOM 991 O O . ALA A 1 117 ? -15.418 12.871 14.038 1.00 56.56 117 ALA A O 1
ATOM 992 N N . GLU A 1 118 ? -16.368 14.681 13.116 1.00 61.38 118 GLU A N 1
ATOM 993 C CA . GLU A 1 118 ? -17.221 15.025 14.259 1.00 61.38 118 GLU A CA 1
ATOM 994 C C . GLU A 1 118 ? -18.403 14.047 14.403 1.00 61.38 118 GLU A C 1
ATOM 996 O O . GLU A 1 118 ? -18.668 13.567 15.510 1.00 61.38 118 GLU A O 1
ATOM 1001 N N . GLU A 1 119 ? -19.064 13.691 13.298 1.00 55.38 119 GLU A N 1
ATOM 1002 C CA . GLU A 1 119 ? -20.133 12.687 13.239 1.00 55.38 119 GLU A CA 1
ATOM 1003 C C . GLU A 1 119 ? -19.632 11.301 13.658 1.00 55.38 119 GLU A C 1
ATOM 1005 O O . GLU A 1 119 ? -20.268 10.626 14.472 1.00 55.38 119 GLU A O 1
ATOM 1010 N N . ASP A 1 120 ? -18.462 10.891 13.174 1.00 51.81 120 ASP A N 1
ATOM 1011 C CA . ASP A 1 120 ? -17.850 9.619 13.556 1.00 51.81 120 ASP A CA 1
ATOM 1012 C C . ASP A 1 120 ? -17.380 9.640 15.015 1.00 51.81 120 ASP A C 1
ATOM 1014 O O . ASP A 1 120 ? -17.576 8.667 15.748 1.00 51.81 120 ASP A O 1
ATOM 1018 N N . GLY A 1 121 ? -16.874 10.779 15.499 1.00 52.81 121 GLY A N 1
ATOM 1019 C CA . GLY A 1 121 ? -16.573 10.995 16.915 1.00 52.81 121 GLY A CA 1
ATOM 1020 C C . GLY A 1 121 ? -17.805 10.866 17.823 1.00 52.81 121 GLY A C 1
ATOM 1021 O O . GLY A 1 121 ? -17.706 10.340 18.937 1.00 52.81 121 GLY A O 1
ATOM 1022 N N . LEU A 1 122 ? -18.979 11.304 17.357 1.00 61.97 122 LEU A N 1
ATOM 1023 C CA . LEU A 1 122 ? -20.256 11.139 18.057 1.00 61.97 122 LEU A CA 1
ATOM 1024 C C . LEU A 1 122 ? -20.709 9.677 18.076 1.00 61.97 122 LEU A C 1
ATOM 1026 O O . LEU A 1 122 ? -20.977 9.151 19.159 1.00 61.97 122 LEU A O 1
ATOM 1030 N N . LYS A 1 123 ? -20.710 8.997 16.923 1.00 50.38 123 LYS A N 1
ATOM 1031 C CA . LYS A 1 123 ? -21.031 7.560 16.825 1.00 50.38 123 LYS A CA 1
ATOM 1032 C C . LYS A 1 123 ? -20.125 6.722 17.730 1.00 50.38 123 LYS A C 1
ATOM 1034 O O . LYS A 1 123 ? -20.593 5.811 18.410 1.00 50.38 123 LYS A O 1
ATOM 1039 N N . MET A 1 124 ? -18.852 7.105 17.836 1.00 49.19 124 MET A N 1
ATOM 1040 C CA . MET A 1 124 ? -17.870 6.476 18.719 1.00 49.19 124 MET A CA 1
ATOM 1041 C C . MET A 1 124 ? -18.196 6.565 20.203 1.00 49.19 124 MET A C 1
ATOM 1043 O O . MET A 1 124 ? -17.900 5.649 20.974 1.00 49.19 124 MET A O 1
ATOM 1047 N N . ARG A 1 125 ? -18.743 7.698 20.634 1.00 63.62 125 ARG A N 1
ATOM 1048 C CA . ARG A 1 125 ? -19.172 7.867 22.023 1.00 63.62 125 ARG A CA 1
ATOM 1049 C C . ARG A 1 125 ? -20.396 7.008 22.312 1.00 63.62 125 ARG A C 1
ATOM 1051 O O . ARG A 1 125 ? -20.417 6.333 23.334 1.00 63.62 125 ARG A O 1
ATOM 1058 N N . VAL A 1 126 ? -21.350 6.970 21.382 1.00 64.06 126 VAL A N 1
ATOM 1059 C CA . VAL A 1 126 ? -22.567 6.155 21.506 1.00 64.06 126 VAL A CA 1
ATOM 1060 C C . VAL A 1 126 ? -22.232 4.668 21.582 1.00 64.06 126 VAL A C 1
ATOM 1062 O O . VAL A 1 126 ? -22.699 3.987 22.490 1.00 64.06 126 VAL A O 1
ATOM 1065 N N . TRP A 1 127 ? -21.377 4.170 20.688 1.00 60.22 127 TRP A N 1
ATOM 1066 C CA . TRP 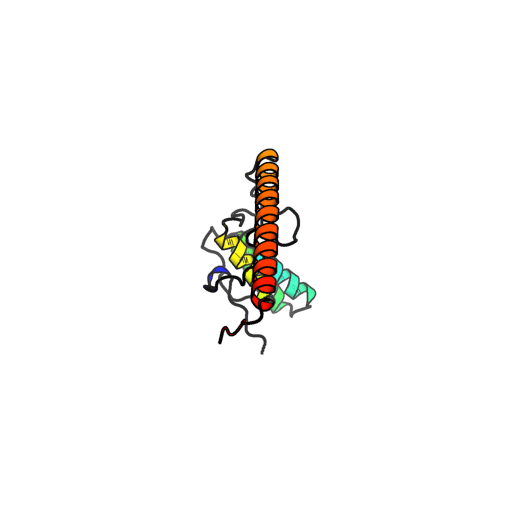A 1 127 ? -20.989 2.760 20.689 1.00 60.22 127 TRP A CA 1
ATOM 1067 C C . TRP A 1 127 ? -20.253 2.353 21.969 1.00 60.22 127 TRP A C 1
ATOM 1069 O O . TRP A 1 127 ? -20.573 1.323 22.561 1.00 60.22 127 TRP A O 1
ATOM 1079 N N . ARG A 1 128 ? -19.302 3.176 22.443 1.00 57.34 128 ARG A N 1
ATOM 1080 C CA . ARG A 1 128 ? -18.611 2.927 23.721 1.00 57.34 128 ARG A CA 1
ATOM 1081 C C . ARG A 1 128 ? -19.594 2.864 24.884 1.00 57.34 128 ARG A C 1
ATOM 1083 O O . ARG A 1 128 ? -19.513 1.946 25.691 1.00 57.34 128 ARG A O 1
ATOM 1090 N N . HIS A 1 129 ? -20.554 3.781 24.910 1.00 71.75 129 HIS A N 1
ATOM 1091 C CA . HIS A 1 129 ? -21.584 3.802 25.936 1.00 71.75 129 HIS A CA 1
ATOM 1092 C C . HIS A 1 129 ? -22.493 2.560 25.882 1.00 71.75 129 HIS A C 1
ATOM 1094 O O . HIS A 1 129 ? -22.743 1.938 26.910 1.00 71.75 129 HIS A O 1
ATOM 1100 N N . GLN A 1 130 ? -22.926 2.128 24.693 1.00 61.66 130 GLN A N 1
ATOM 1101 C CA . GLN A 1 130 ? -23.695 0.885 24.530 1.00 61.66 130 GLN A CA 1
ATOM 1102 C C . GLN A 1 130 ? -22.906 -0.346 24.993 1.00 61.66 130 GLN A C 1
ATOM 1104 O O . GLN A 1 130 ? -23.439 -1.187 25.712 1.00 61.66 130 GLN A O 1
ATOM 1109 N N . ARG A 1 131 ? -21.618 -0.427 24.646 1.00 62.34 131 ARG A N 1
ATOM 1110 C CA . ARG A 1 131 ? -20.729 -1.514 25.074 1.00 62.34 131 ARG A CA 1
ATOM 1111 C C . ARG A 1 131 ? -20.561 -1.549 26.596 1.00 62.34 131 ARG A C 1
ATOM 1113 O O . ARG A 1 131 ? -20.556 -2.626 27.188 1.00 62.34 131 ARG A O 1
ATOM 1120 N N . GLU A 1 132 ? -20.428 -0.388 27.235 1.00 70.81 132 GLU A N 1
ATOM 1121 C CA . GLU A 1 132 ? -20.366 -0.268 28.697 1.00 70.81 132 GLU A CA 1
ATOM 1122 C C . GLU A 1 132 ? -21.657 -0.763 29.356 1.00 70.81 132 GLU A C 1
ATOM 1124 O O . GLU A 1 132 ? -21.588 -1.560 30.294 1.00 70.81 132 GLU A O 1
ATOM 1129 N N . LEU A 1 133 ? -22.819 -0.373 28.824 1.00 73.69 133 LEU A N 1
ATOM 1130 C CA . LEU A 1 133 ? -24.127 -0.832 29.299 1.00 73.69 133 LEU A CA 1
ATOM 1131 C C . LEU A 1 133 ? -24.313 -2.347 29.122 1.00 73.69 133 LEU A C 1
ATOM 1133 O O . LEU A 1 133 ? -24.808 -3.017 30.026 1.00 73.69 133 LEU A O 1
ATOM 1137 N N . GLU A 1 134 ? -23.872 -2.922 28.000 1.00 69.31 134 GLU A N 1
ATOM 1138 C CA . GLU A 1 134 ? -23.902 -4.375 27.776 1.00 69.31 134 GLU A CA 1
ATOM 1139 C C . GLU A 1 134 ? -23.036 -5.131 28.793 1.00 69.31 134 GLU A C 1
ATOM 1141 O O . GLU A 1 134 ? -23.443 -6.172 29.316 1.00 69.31 134 GLU A O 1
ATOM 1146 N N . ILE A 1 135 ? -21.845 -4.609 29.103 1.00 74.38 135 ILE A N 1
ATOM 1147 C CA . ILE A 1 135 ? -20.938 -5.198 30.094 1.00 74.38 135 ILE A CA 1
ATOM 1148 C C . ILE A 1 135 ? -21.523 -5.072 31.506 1.00 74.38 135 ILE A C 1
ATOM 1150 O O . ILE A 1 135 ? -21.447 -6.036 32.272 1.00 74.38 135 ILE A O 1
ATOM 1154 N N . GLN A 1 136 ? -22.116 -3.926 31.854 1.00 71.50 136 GLN A N 1
ATOM 1155 C CA . GLN A 1 136 ? -22.803 -3.721 33.135 1.00 71.50 136 GLN A CA 1
ATOM 1156 C C . GLN A 1 136 ? -23.998 -4.670 33.282 1.00 71.50 136 GLN A C 1
ATOM 1158 O O . GLN A 1 136 ? -24.053 -5.421 34.252 1.00 71.50 136 GLN A O 1
ATOM 1163 N N . SER A 1 137 ? -24.867 -4.754 32.272 1.00 70.62 137 SER A N 1
ATOM 1164 C CA . SER A 1 137 ? -26.007 -5.681 32.258 1.00 70.62 137 SER A CA 1
ATOM 1165 C C . SER A 1 137 ? -25.570 -7.144 32.381 1.00 70.62 137 SER A C 1
ATOM 1167 O O . SER A 1 137 ? -26.183 -7.938 33.099 1.00 70.62 137 SER A O 1
ATOM 1169 N N . ARG A 1 138 ? -24.477 -7.527 31.709 1.00 68.75 138 ARG A N 1
ATOM 1170 C CA . ARG A 1 138 ? -23.934 -8.888 31.791 1.00 68.75 138 ARG A CA 1
ATOM 1171 C C . ARG A 1 138 ? -23.339 -9.181 33.176 1.00 68.75 138 ARG A C 1
ATOM 1173 O O . ARG A 1 138 ? -23.488 -10.302 33.658 1.00 68.75 138 ARG A O 1
ATOM 1180 N N . LYS A 1 139 ? -22.719 -8.195 33.834 1.00 63.72 139 LYS A N 1
ATOM 1181 C CA . LYS A 1 139 ? -22.241 -8.310 35.224 1.00 63.72 139 LYS A CA 1
ATOM 1182 C C . LYS A 1 139 ? -23.393 -8.409 36.228 1.00 63.72 139 LYS A C 1
ATOM 1184 O O . LYS A 1 139 ? -23.320 -9.238 37.128 1.00 63.72 139 LYS A O 1
ATOM 1189 N N . GLU A 1 140 ? -24.470 -7.651 36.042 1.00 58.03 140 GLU A N 1
ATOM 1190 C CA . GLU A 1 140 ? -25.668 -7.727 36.891 1.00 58.03 140 GLU A CA 1
ATOM 1191 C C . GLU A 1 140 ? -26.394 -9.073 36.752 1.00 58.03 140 GLU A C 1
ATOM 1193 O O . GLU A 1 140 ? -26.785 -9.665 37.756 1.00 58.03 140 GLU A O 1
ATOM 1198 N N . LYS A 1 141 ? -26.492 -9.626 35.533 1.00 56.28 141 LYS A N 1
ATOM 1199 C CA . LYS A 1 141 ? -27.045 -10.976 35.304 1.00 56.28 141 LYS A CA 1
ATOM 1200 C C . LYS A 1 141 ? -26.213 -12.094 35.938 1.00 56.28 141 LYS A C 1
ATOM 1202 O O . LYS A 1 141 ? -26.782 -13.100 36.344 1.00 56.28 141 LYS A O 1
ATOM 1207 N N . LEU A 1 142 ? -24.892 -11.930 36.039 1.00 52.91 142 LEU A N 1
ATOM 1208 C CA . LEU A 1 142 ? -24.004 -12.878 36.729 1.00 52.91 142 LEU A CA 1
ATOM 1209 C C . LEU A 1 142 ? -24.092 -12.776 38.262 1.00 52.91 142 LEU A C 1
ATOM 1211 O O . LEU A 1 142 ? -23.727 -13.723 38.951 1.00 52.91 142 LEU A O 1
ATOM 1215 N N . MET A 1 143 ? -24.574 -11.648 38.795 1.00 47.59 143 MET A N 1
ATOM 1216 C CA . MET A 1 143 ? -24.709 -11.393 40.233 1.00 47.59 143 MET A CA 1
ATOM 1217 C C . MET A 1 143 ? -26.115 -11.646 40.790 1.00 47.59 143 MET A C 1
ATOM 1219 O O . MET A 1 143 ? -26.319 -11.457 41.987 1.00 47.59 143 MET A O 1
ATOM 1223 N N . MET A 1 144 ? -27.079 -12.105 39.985 1.00 44.50 144 MET A N 1
ATOM 1224 C CA . MET A 1 144 ? -28.334 -12.627 40.530 1.00 44.50 144 MET A CA 1
ATOM 1225 C C . MET A 1 144 ? -28.112 -14.069 41.010 1.00 44.50 144 MET A C 1
ATOM 1227 O O . MET A 1 144 ? -28.014 -14.968 40.171 1.00 44.50 144 MET A O 1
ATOM 1231 N N . PRO A 1 145 ? -28.040 -14.345 42.330 1.00 43.94 145 PRO A N 1
ATOM 1232 C CA . PRO A 1 145 ? -28.171 -15.712 42.793 1.00 43.94 145 PRO A CA 1
ATOM 1233 C C . PRO A 1 145 ? -29.550 -16.199 42.362 1.00 43.94 145 PRO A C 1
ATOM 1235 O O . PRO A 1 145 ? -30.559 -15.514 42.559 1.00 43.94 145 PRO A O 1
ATOM 1238 N N . CYS A 1 146 ? -29.580 -17.389 41.772 1.00 44.69 146 CYS A N 1
ATOM 1239 C CA . CYS A 1 146 ? -30.792 -18.166 41.618 1.00 44.69 146 CYS A CA 1
ATOM 1240 C C . CYS A 1 146 ? -31.396 -18.311 43.024 1.00 44.69 146 CYS A C 1
ATOM 1242 O O . CYS A 1 146 ? -30.943 -19.134 43.819 1.00 44.69 146 CYS A O 1
ATOM 1244 N N . LYS A 1 147 ? -32.356 -17.4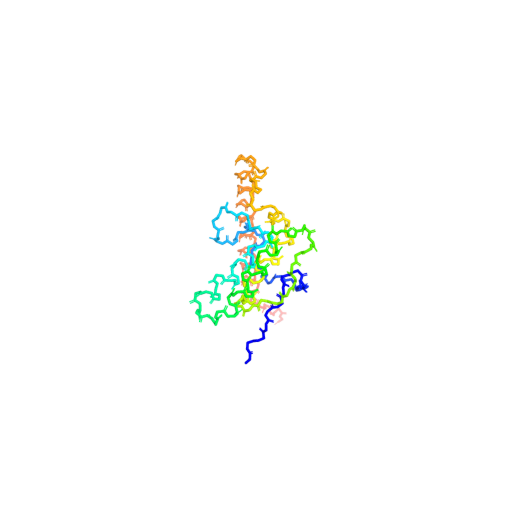52 43.387 1.00 46.41 147 LYS A N 1
ATOM 1245 C CA . LYS A 1 147 ? -33.242 -17.730 44.512 1.00 46.41 147 LYS A CA 1
ATOM 1246 C C . LYS A 1 147 ? -34.125 -18.869 44.037 1.00 46.41 147 LYS A C 1
ATOM 1248 O O . LYS A 1 147 ? -35.163 -18.646 43.421 1.00 46.41 147 LYS A O 1
ATOM 1253 N N . THR A 1 148 ? -33.655 -20.084 44.284 1.00 41.22 148 THR A N 1
ATOM 1254 C CA . THR A 1 148 ? -34.478 -21.282 44.318 1.00 41.22 148 THR A CA 1
ATOM 1255 C C . THR A 1 148 ? -35.570 -21.003 45.342 1.00 41.22 148 THR A C 1
ATOM 1257 O O . THR A 1 148 ? -35.329 -20.978 46.545 1.00 41.22 148 THR A O 1
ATOM 1260 N N . VAL A 1 149 ? -36.752 -20.652 44.849 1.00 49.19 149 VAL A N 1
ATOM 1261 C CA . VAL A 1 149 ? -37.976 -20.681 45.637 1.00 49.19 149 VAL A CA 1
ATOM 1262 C C . VAL A 1 149 ? -38.382 -22.142 45.660 1.00 49.19 149 VAL A C 1
ATOM 1264 O O . VAL A 1 149 ? -38.840 -22.610 44.628 1.00 49.19 149 VAL A O 1
ATOM 1267 N N . PHE A 1 150 ? -38.125 -22.841 46.766 1.00 38.81 150 PHE A N 1
ATOM 1268 C CA . PHE A 1 150 ? -38.944 -23.916 47.340 1.00 38.81 150 PHE A CA 1
ATOM 1269 C C . PHE A 1 150 ? -38.454 -24.207 48.760 1.00 38.81 150 PHE A C 1
ATOM 1271 O O . PHE A 1 150 ? -37.224 -24.357 48.936 1.00 38.81 150 PHE A O 1
#

pLDDT: mean 71.67, std 18.78, range [30.92, 95.75]